Protein AF-A0A938GII6-F1 (afdb_monomer_lite)

pLDDT: mean 93.52, std 8.65, range [51.31, 98.62]

Secondary structure (DSSP, 8-state):
-HHHHHHHHT--HHHHHHHHHHHHHHHHHHHHHHHHHH-TT--HHHHHHHHHHHHHHHHT-

Foldseek 3Di:
DVVVVVVVVPDDPVRVVVVVVVVVVVVLVVQLVVQCVVPVPDDPVRSVVVSVVVVVVVVVD

Structure (mmCIF, N/CA/C/O backbone):
data_AF-A0A938GII6-F1
#
_entry.id   AF-A0A938GII6-F1
#
loop_
_atom_site.group_PDB
_atom_site.id
_atom_site.type_symbol
_atom_site.label_atom_id
_atom_site.label_alt_id
_atom_site.label_comp_id
_atom_site.label_asym_id
_atom_site.label_entity_id
_atom_site.label_seq_id
_atom_site.pdbx_PDB_ins_code
_atom_site.Cartn_x
_atom_site.Cartn_y
_atom_site.Cartn_z
_atom_site.occupancy
_atom_site.B_iso_or_equiv
_atom_site.auth_seq_id
_atom_site.auth_comp_id
_atom_site.auth_asym_id
_atom_site.auth_atom_id
_atom_site.pdbx_PDB_model_num
ATOM 1 N N . MET A 1 1 ? 21.486 -3.551 -7.058 1.00 63.31 1 MET A N 1
ATOM 2 C CA . MET A 1 1 ? 21.097 -2.293 -7.735 1.00 63.31 1 MET A CA 1
ATOM 3 C C . MET A 1 1 ? 21.197 -2.408 -9.258 1.00 63.31 1 MET A C 1
ATOM 5 O O . MET A 1 1 ? 20.150 -2.453 -9.885 1.00 63.31 1 MET A O 1
ATOM 9 N N . ALA A 1 2 ? 22.385 -2.565 -9.862 1.00 80.19 2 ALA A N 1
ATOM 10 C CA . ALA A 1 2 ? 22.555 -2.572 -11.331 1.00 80.19 2 ALA A CA 1
ATOM 11 C C . ALA A 1 2 ? 21.643 -3.562 -12.097 1.00 80.19 2 ALA A C 1
ATOM 13 O O . ALA A 1 2 ? 20.940 -3.158 -13.017 1.00 80.19 2 ALA A O 1
ATOM 14 N N . LYS A 1 3 ? 21.544 -4.819 -11.637 1.00 84.00 3 LYS A N 1
ATOM 15 C CA . LYS A 1 3 ? 20.694 -5.852 -12.269 1.00 84.00 3 LYS A CA 1
ATOM 16 C C . LYS A 1 3 ? 19.191 -5.530 -12.274 1.00 84.00 3 LYS A C 1
ATOM 18 O O . LYS A 1 3 ? 18.475 -5.973 -13.160 1.00 84.00 3 LYS A O 1
ATOM 23 N N . GLN A 1 4 ? 18.699 -4.782 -11.283 1.00 82.44 4 GLN A N 1
ATOM 24 C CA . GLN A 1 4 ? 17.292 -4.355 -11.227 1.00 82.44 4 GLN A CA 1
ATOM 25 C C . GLN A 1 4 ? 17.018 -3.247 -12.251 1.00 82.44 4 GLN A C 1
ATOM 27 O O . GLN A 1 4 ? 16.012 -3.286 -12.952 1.00 82.44 4 GLN A O 1
ATOM 32 N N . ILE A 1 5 ? 17.957 -2.306 -12.388 1.00 85.56 5 ILE A N 1
ATOM 33 C CA . ILE A 1 5 ? 17.867 -1.202 -13.351 1.00 85.56 5 ILE A CA 1
ATOM 34 C C . ILE A 1 5 ? 17.881 -1.735 -14.787 1.00 85.56 5 ILE A C 1
ATOM 36 O O . ILE A 1 5 ? 17.078 -1.297 -15.608 1.00 85.56 5 ILE A O 1
ATOM 40 N N . GLU A 1 6 ? 18.749 -2.701 -15.092 1.00 91.19 6 GLU A N 1
ATOM 41 C CA . GLU A 1 6 ? 18.778 -3.356 -16.408 1.00 91.19 6 GLU A CA 1
ATOM 42 C C . GLU A 1 6 ? 17.458 -4.061 -16.725 1.00 91.19 6 GLU A C 1
ATOM 44 O O . GLU A 1 6 ? 16.920 -3.887 -17.817 1.00 91.19 6 GLU A O 1
ATOM 49 N N . ARG A 1 7 ? 16.882 -4.768 -15.745 1.00 87.12 7 ARG A N 1
ATOM 50 C CA . ARG A 1 7 ? 15.581 -5.430 -15.892 1.00 87.12 7 ARG A CA 1
ATOM 51 C C . ARG A 1 7 ? 14.459 -4.444 -16.213 1.00 87.12 7 ARG A C 1
ATOM 53 O O . ARG A 1 7 ? 13.654 -4.720 -17.091 1.00 87.12 7 ARG A O 1
ATOM 60 N N . TYR A 1 8 ? 14.410 -3.288 -15.549 1.00 86.75 8 TYR A N 1
ATOM 61 C CA . TYR A 1 8 ? 13.395 -2.267 -15.845 1.00 86.75 8 TYR A CA 1
ATOM 62 C C . TYR A 1 8 ? 13.587 -1.607 -17.212 1.00 86.75 8 TYR A C 1
ATOM 64 O O . TYR A 1 8 ? 12.606 -1.258 -17.874 1.00 86.75 8 TYR A O 1
ATOM 72 N N . ARG A 1 9 ? 14.839 -1.454 -17.658 1.00 88.94 9 ARG A N 1
ATOM 73 C CA . ARG A 1 9 ? 15.155 -0.935 -18.996 1.00 88.94 9 ARG A CA 1
ATOM 74 C C . ARG A 1 9 ? 14.745 -1.900 -20.105 1.00 88.94 9 ARG A C 1
ATOM 76 O O . ARG A 1 9 ? 14.337 -1.435 -21.161 1.00 88.94 9 ARG A O 1
ATOM 83 N N . SER A 1 10 ? 14.811 -3.209 -19.862 1.00 94.50 10 SER A N 1
ATOM 84 C CA . SER A 1 10 ? 14.378 -4.223 -20.831 1.00 94.50 10 SER A CA 1
ATOM 85 C C . SER A 1 10 ? 12.862 -4.449 -20.865 1.00 94.50 10 SER A C 1
ATOM 87 O O . SER A 1 10 ? 12.394 -5.218 -21.698 1.00 94.50 10 SER A O 1
ATOM 89 N N . MET A 1 11 ? 12.093 -3.837 -19.957 1.00 95.75 11 MET A N 1
ATOM 90 C CA . MET A 1 11 ? 10.641 -4.019 -19.911 1.00 95.75 11 MET A CA 1
ATOM 91 C C . MET A 1 11 ? 9.917 -3.245 -21.013 1.00 95.75 11 MET A C 1
ATOM 93 O O . MET A 1 11 ? 10.300 -2.125 -21.369 1.00 95.75 11 MET A O 1
ATOM 97 N N . THR A 1 12 ? 8.803 -3.801 -21.483 1.00 96.62 12 THR A N 1
ATOM 98 C CA . THR A 1 12 ? 7.826 -3.058 -22.287 1.00 96.62 12 THR A CA 1
ATOM 99 C C . THR A 1 12 ? 7.053 -2.053 -21.422 1.00 96.62 12 THR A C 1
ATOM 101 O O . THR A 1 12 ? 7.176 -2.029 -20.192 1.00 96.62 12 THR A O 1
ATOM 104 N N . GLY A 1 13 ? 6.257 -1.186 -22.055 1.00 94.06 13 GLY A N 1
ATOM 105 C CA . GLY A 1 13 ? 5.392 -0.250 -21.328 1.00 94.06 13 GLY A CA 1
ATOM 106 C C . GLY A 1 13 ? 4.370 -0.975 -20.451 1.00 94.06 13 GLY A C 1
ATOM 107 O O . GLY A 1 13 ? 4.199 -0.625 -19.287 1.00 94.06 13 GLY A O 1
ATOM 108 N N . GLU A 1 14 ? 3.766 -2.033 -20.983 1.00 97.12 14 GLU A N 1
ATOM 109 C CA . GLU A 1 14 ? 2.775 -2.871 -20.308 1.00 97.12 14 GLU A CA 1
ATOM 110 C C . GLU A 1 14 ? 3.379 -3.583 -19.098 1.00 97.12 14 GLU A C 1
ATOM 112 O O . GLU A 1 14 ? 2.786 -3.585 -18.023 1.00 97.12 14 GLU A O 1
ATOM 117 N N . GLN A 1 15 ? 4.590 -4.130 -19.239 1.00 96.00 15 GLN A N 1
ATOM 118 C CA . GLN A 1 15 ? 5.292 -4.778 -18.129 1.00 96.00 15 GLN A CA 1
ATOM 119 C C . GLN A 1 15 ? 5.612 -3.786 -17.008 1.00 96.00 15 GLN A C 1
ATOM 121 O O . GLN A 1 15 ? 5.435 -4.104 -15.834 1.00 96.00 15 GLN A O 1
ATOM 126 N N . ARG A 1 16 ? 6.038 -2.563 -17.355 1.00 94.50 16 ARG A N 1
ATOM 127 C CA . ARG A 1 16 ? 6.249 -1.506 -16.356 1.00 94.50 16 ARG A CA 1
ATOM 128 C C . ARG A 1 16 ? 4.952 -1.111 -15.660 1.00 94.50 16 ARG A C 1
ATOM 130 O O . ARG A 1 16 ? 4.970 -0.906 -14.451 1.00 94.50 16 ARG A O 1
ATOM 137 N N . LEU A 1 17 ? 3.849 -1.011 -16.402 1.00 95.75 17 LEU A N 1
ATOM 138 C CA . LEU A 1 17 ? 2.543 -0.699 -15.827 1.00 95.75 17 LEU A CA 1
ATOM 139 C C . LEU A 1 17 ? 2.087 -1.794 -14.857 1.00 95.75 17 LEU A C 1
ATOM 141 O O . LEU A 1 17 ? 1.677 -1.471 -13.748 1.00 95.75 17 LEU A O 1
ATOM 145 N N . ALA A 1 18 ? 2.217 -3.068 -15.235 1.00 96.19 18 ALA A N 1
ATOM 146 C CA . ALA A 1 18 ? 1.881 -4.194 -14.367 1.00 96.19 18 ALA A CA 1
ATOM 147 C C . ALA A 1 18 ? 2.673 -4.145 -13.050 1.00 96.19 18 ALA A C 1
ATOM 149 O O . ALA A 1 18 ? 2.080 -4.134 -11.975 1.00 96.19 18 ALA A O 1
ATOM 150 N N . VAL A 1 19 ? 3.999 -3.984 -13.130 1.00 94.56 19 VAL A N 1
ATOM 151 C CA . VAL A 1 19 ? 4.856 -3.858 -11.939 1.00 94.56 19 VAL A CA 1
ATOM 152 C C . VAL A 1 19 ? 4.466 -2.648 -11.086 1.00 94.56 19 VAL A C 1
ATOM 154 O O . VAL A 1 19 ? 4.448 -2.736 -9.862 1.00 94.56 19 VAL A O 1
ATOM 157 N N . ALA A 1 20 ? 4.149 -1.507 -11.702 1.00 94.00 20 ALA A N 1
ATOM 158 C CA . ALA A 1 20 ? 3.737 -0.318 -10.962 1.00 94.00 20 ALA A CA 1
ATOM 159 C C . ALA A 1 20 ? 2.423 -0.539 -10.193 1.00 94.00 20 ALA A C 1
ATOM 161 O O . ALA A 1 20 ? 2.310 -0.097 -9.050 1.00 94.00 20 ALA A O 1
ATOM 162 N N . LEU A 1 21 ? 1.455 -1.235 -10.796 1.00 96.44 21 LEU A N 1
ATOM 163 C CA . LEU A 1 21 ? 0.186 -1.576 -10.152 1.00 96.44 21 LEU A CA 1
ATOM 164 C C . LEU A 1 21 ? 0.392 -2.551 -8.985 1.00 96.44 21 LEU A C 1
ATOM 166 O O . LEU A 1 21 ? -0.112 -2.292 -7.895 1.00 96.44 21 LEU A O 1
ATOM 170 N N . GLU A 1 22 ? 1.201 -3.597 -9.172 1.00 97.12 22 GLU A N 1
ATOM 171 C CA . GLU A 1 22 ? 1.550 -4.552 -8.108 1.00 97.12 22 GLU A CA 1
ATOM 172 C C . GLU A 1 22 ? 2.255 -3.860 -6.930 1.00 97.12 22 GLU A C 1
ATOM 174 O O . GLU A 1 22 ? 1.909 -4.062 -5.764 1.00 97.12 22 GLU A O 1
ATOM 179 N N . LEU A 1 23 ? 3.227 -2.989 -7.221 1.00 95.94 23 LEU A N 1
ATOM 180 C CA . LEU A 1 23 ? 3.930 -2.225 -6.190 1.00 95.94 23 LEU A CA 1
ATOM 181 C C . LEU A 1 23 ? 2.996 -1.261 -5.455 1.00 95.94 23 LEU A C 1
ATOM 183 O O . LEU A 1 23 ? 3.145 -1.070 -4.244 1.00 95.94 23 LEU A O 1
ATOM 187 N N . HIS A 1 24 ? 2.043 -0.649 -6.161 1.00 95.75 24 HIS A N 1
ATOM 188 C CA . HIS A 1 24 ? 1.048 0.226 -5.552 1.00 95.75 24 HIS A CA 1
ATOM 189 C C . HIS A 1 24 ? 0.127 -0.542 -4.597 1.00 95.75 24 HIS A C 1
ATOM 191 O O . HIS A 1 24 ? -0.091 -0.088 -3.471 1.00 95.75 24 HIS A O 1
A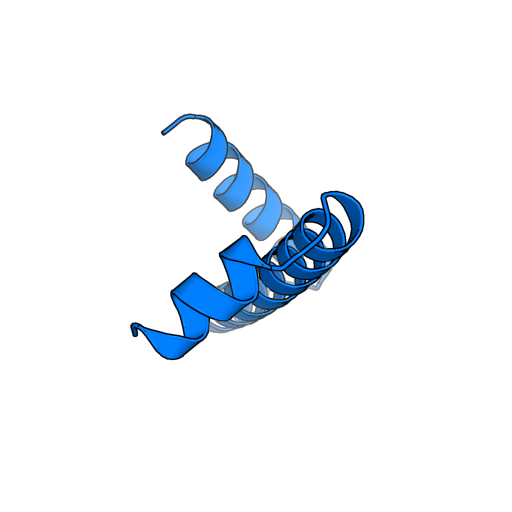TOM 197 N N . GLU A 1 25 ? -0.366 -1.710 -5.009 1.00 97.62 25 GLU A N 1
ATOM 198 C CA . GLU A 1 25 ? -1.211 -2.571 -4.179 1.00 97.62 25 GLU A CA 1
ATOM 199 C C . GLU A 1 25 ? -0.471 -3.039 -2.920 1.00 97.62 25 GLU A C 1
ATOM 201 O O . GLU A 1 25 ? -0.941 -2.796 -1.806 1.00 97.62 25 GLU A O 1
ATOM 206 N N . MET A 1 26 ? 0.748 -3.568 -3.078 1.00 98.12 26 MET A N 1
ATOM 207 C CA . MET A 1 26 ? 1.595 -3.971 -1.950 1.00 98.12 26 MET A CA 1
ATOM 208 C C . MET A 1 26 ? 1.847 -2.805 -0.982 1.00 98.12 26 MET A C 1
ATOM 210 O O . MET A 1 26 ? 1.795 -2.966 0.239 1.00 98.12 26 MET A O 1
ATOM 214 N N . SER A 1 27 ? 2.101 -1.605 -1.512 1.00 97.06 27 SER A N 1
ATOM 215 C CA . SER A 1 27 ? 2.299 -0.406 -0.691 1.00 97.06 27 SER A CA 1
ATOM 216 C C . SER A 1 27 ? 1.035 -0.028 0.086 1.00 97.06 27 SER A C 1
ATOM 218 O O . SER A 1 27 ? 1.123 0.367 1.252 1.00 97.06 27 SER A O 1
ATOM 220 N N . CYS A 1 28 ? -0.143 -0.172 -0.528 1.00 97.88 28 CYS A N 1
ATOM 221 C CA . CYS A 1 28 ? -1.421 0.046 0.143 1.00 97.88 28 CYS A CA 1
ATOM 222 C C . CYS A 1 28 ? -1.648 -0.971 1.265 1.00 97.88 28 CYS A C 1
ATOM 224 O O . CYS A 1 28 ? -2.069 -0.576 2.349 1.00 97.88 28 CYS A O 1
ATOM 226 N N . ASP A 1 29 ? -1.307 -2.244 1.066 1.00 98.44 29 ASP A N 1
ATOM 227 C CA . ASP A 1 29 ? -1.443 -3.276 2.101 1.00 98.44 29 ASP A CA 1
ATOM 228 C C . ASP A 1 29 ? -0.552 -3.020 3.313 1.00 98.44 29 ASP A C 1
ATOM 230 O O . ASP A 1 29 ? -1.012 -3.089 4.458 1.00 98.44 29 ASP A O 1
ATOM 234 N N . ILE A 1 30 ? 0.700 -2.626 3.076 1.00 98.38 30 ILE A N 1
ATOM 235 C CA . ILE A 1 30 ? 1.614 -2.207 4.143 1.00 98.38 30 ILE A CA 1
ATOM 236 C C . ILE A 1 30 ? 1.029 -1.006 4.900 1.00 98.38 30 ILE A C 1
ATOM 238 O O . ILE A 1 30 ? 1.051 -0.965 6.135 1.00 98.38 30 ILE A O 1
ATOM 242 N N . ALA A 1 31 ? 0.474 -0.027 4.181 1.00 98.06 31 ALA A N 1
ATOM 243 C CA . ALA A 1 31 ? -0.145 1.140 4.796 1.00 98.06 31 ALA A CA 1
ATOM 244 C C . ALA A 1 31 ? -1.394 0.776 5.616 1.00 98.06 31 ALA A C 1
ATOM 246 O O . ALA A 1 31 ? -1.536 1.288 6.729 1.00 98.06 31 ALA A O 1
ATOM 247 N N . ARG A 1 32 ? -2.258 -0.125 5.126 1.00 98.56 32 ARG A N 1
ATOM 248 C CA . ARG A 1 32 ? -3.422 -0.647 5.868 1.00 98.56 32 ARG A CA 1
ATOM 249 C C . ARG A 1 32 ? -2.998 -1.286 7.175 1.00 98.56 32 ARG A C 1
ATOM 251 O O . ARG A 1 32 ? -3.579 -0.986 8.213 1.00 98.56 32 ARG A O 1
ATOM 258 N N . GLU A 1 33 ? -1.975 -2.131 7.139 1.00 98.44 33 GLU A N 1
ATOM 259 C CA . GLU A 1 33 ? -1.465 -2.787 8.340 1.00 98.44 33 GLU A CA 1
ATOM 260 C C . GLU A 1 33 ? -0.925 -1.767 9.351 1.00 98.44 33 GLU A C 1
ATOM 262 O O . GLU A 1 33 ? -1.255 -1.818 10.537 1.00 98.44 33 GLU A O 1
ATOM 267 N N . GLY A 1 34 ? -0.179 -0.766 8.879 1.00 98.25 34 GLY A N 1
ATOM 268 C CA . GLY A 1 34 ? 0.248 0.354 9.717 1.00 98.25 34 GLY A CA 1
ATOM 269 C C . GLY A 1 34 ? -0.928 1.119 10.338 1.00 98.25 34 GLY A C 1
ATOM 270 O O . GLY A 1 34 ? -0.896 1.433 11.527 1.00 98.25 34 GLY A O 1
ATOM 271 N N . ILE A 1 35 ? -1.984 1.381 9.562 1.00 98.50 35 ILE A N 1
ATOM 272 C CA . ILE A 1 35 ? -3.196 2.067 10.030 1.00 98.50 35 ILE A CA 1
ATOM 273 C C . ILE A 1 35 ? -3.930 1.231 11.082 1.00 98.50 35 ILE A C 1
ATOM 275 O O . ILE A 1 35 ? -4.303 1.787 12.113 1.00 98.50 35 ILE A O 1
ATOM 279 N N . ARG A 1 36 ? -4.096 -0.083 10.875 1.00 98.56 36 ARG A N 1
ATOM 280 C CA . ARG A 1 36 ? -4.730 -0.987 11.853 1.00 98.56 36 ARG A CA 1
ATOM 281 C C . ARG A 1 36 ? -3.987 -0.985 13.182 1.00 98.56 36 ARG A C 1
ATOM 283 O O . ARG A 1 36 ? -4.610 -0.865 14.231 1.00 98.56 36 ARG A O 1
ATOM 290 N N . ARG A 1 37 ? -2.652 -1.043 13.146 1.00 98.31 37 ARG A N 1
ATOM 291 C CA . ARG A 1 37 ? -1.824 -0.970 14.361 1.00 98.31 37 ARG A CA 1
ATOM 292 C C . ARG A 1 37 ? -1.985 0.357 15.100 1.00 98.31 37 ARG A C 1
ATOM 294 O O . ARG A 1 37 ? -1.997 0.368 16.324 1.00 98.31 37 ARG A O 1
ATOM 301 N N . GLN A 1 38 ? -2.120 1.461 14.366 1.00 98.00 38 GLN A N 1
ATOM 302 C CA . GLN A 1 38 ? -2.338 2.794 14.942 1.00 98.00 38 GLN A CA 1
ATOM 303 C C . GLN A 1 38 ? -3.781 3.007 15.424 1.00 98.00 38 GLN A C 1
ATOM 305 O O . GLN A 1 38 ? -4.011 3.835 16.301 1.00 98.00 38 GLN A O 1
ATOM 310 N N . ASN A 1 39 ? -4.745 2.256 14.884 1.00 97.56 39 ASN A N 1
ATOM 311 C CA . ASN A 1 39 ? -6.172 2.389 15.172 1.00 97.56 39 ASN A CA 1
ATOM 312 C C . ASN A 1 39 ? -6.796 1.009 15.468 1.00 97.56 39 ASN A C 1
ATOM 314 O O . ASN A 1 39 ? -7.573 0.506 14.657 1.00 97.56 39 ASN A O 1
ATOM 318 N N . PRO A 1 40 ? -6.517 0.386 16.632 1.00 97.50 40 PRO A N 1
ATOM 319 C CA . PRO A 1 40 ? -6.908 -1.007 16.897 1.00 97.50 40 PRO A CA 1
ATOM 320 C C . PRO A 1 40 ? -8.419 -1.284 16.896 1.00 97.50 40 PRO A C 1
ATOM 322 O O . PRO A 1 40 ? -8.831 -2.436 16.840 1.00 97.50 40 PRO A O 1
ATOM 325 N N . LYS A 1 41 ? -9.247 -0.237 17.006 1.00 98.06 41 LYS A N 1
ATOM 326 C CA . LYS A 1 41 ? -10.716 -0.322 17.005 1.00 98.06 41 LYS A CA 1
ATOM 327 C C . LYS A 1 41 ? -11.345 0.059 15.662 1.00 98.06 41 LYS A C 1
ATOM 329 O O . LYS A 1 41 ? -12.566 0.039 15.556 1.00 98.06 41 LYS A O 1
ATOM 334 N N . ALA A 1 42 ? -10.540 0.467 14.680 1.00 97.94 42 ALA A N 1
ATOM 335 C CA . ALA A 1 42 ? -11.045 0.818 13.363 1.00 97.94 42 ALA A CA 1
ATOM 336 C C . ALA A 1 42 ? -11.564 -0.439 12.661 1.00 97.94 42 ALA A C 1
ATOM 338 O O . ALA A 1 42 ? -10.885 -1.468 12.618 1.00 97.94 42 ALA A O 1
ATOM 339 N N . ASP A 1 43 ? -12.762 -0.342 12.097 1.00 98.25 43 ASP A N 1
ATOM 340 C CA . ASP A 1 43 ? -13.265 -1.354 11.182 1.00 98.25 43 ASP A CA 1
ATOM 341 C C . ASP A 1 43 ? -12.598 -1.222 9.799 1.00 98.25 43 ASP A C 1
ATOM 343 O O . ASP A 1 43 ? -11.784 -0.330 9.538 1.00 98.25 43 ASP A O 1
ATOM 347 N N . ALA A 1 44 ? -12.931 -2.137 8.888 1.00 97.75 44 ALA A N 1
ATOM 348 C CA . ALA A 1 44 ? -12.354 -2.139 7.549 1.00 97.75 44 ALA A CA 1
ATOM 349 C C . ALA A 1 44 ? -12.659 -0.850 6.761 1.00 97.75 44 ALA A C 1
ATOM 351 O O . ALA A 1 44 ? -11.801 -0.372 6.021 1.00 97.75 44 ALA A O 1
ATOM 352 N N . ALA A 1 45 ? -13.851 -0.268 6.926 1.00 98.44 45 ALA A N 1
ATOM 353 C CA . ALA A 1 45 ? -14.243 0.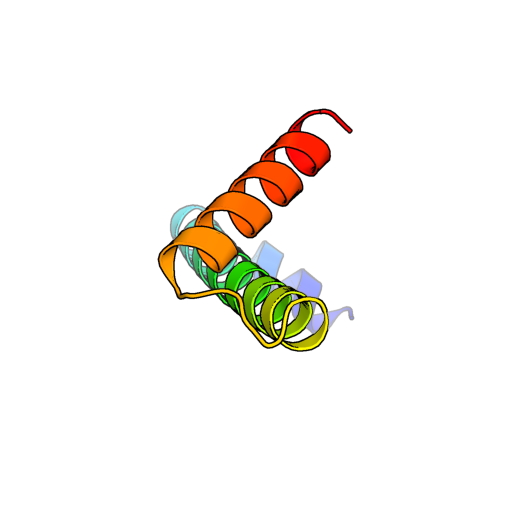938 6.205 1.00 98.44 45 ALA A CA 1
ATOM 354 C C . ALA A 1 45 ? -13.460 2.163 6.698 1.00 98.44 45 ALA A C 1
ATOM 356 O O . ALA A 1 45 ? -12.992 2.972 5.894 1.00 98.44 45 ALA A O 1
ATOM 357 N N . GLU A 1 46 ? -13.259 2.263 8.009 1.00 98.50 46 GLU A N 1
ATOM 358 C CA . GLU A 1 46 ? -12.478 3.316 8.645 1.00 98.50 46 GLU A CA 1
ATOM 359 C C . GLU A 1 46 ? -10.996 3.229 8.245 1.00 98.50 46 GLU A C 1
ATOM 361 O O . GLU A 1 46 ? -10.382 4.244 7.905 1.00 98.50 46 GLU A O 1
ATOM 366 N N . VAL A 1 47 ? -10.431 2.016 8.176 1.00 98.62 47 VA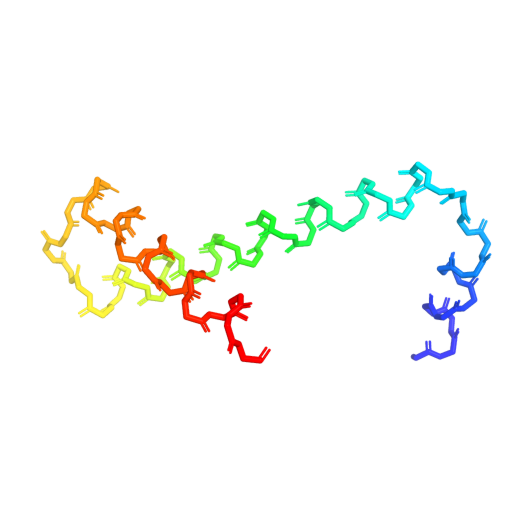L A N 1
ATOM 367 C CA . VAL A 1 47 ? -9.067 1.795 7.660 1.00 98.62 47 VAL A CA 1
ATOM 368 C C . VAL A 1 47 ? -8.938 2.278 6.212 1.00 98.62 47 VAL A C 1
ATOM 370 O O . VAL A 1 47 ? -7.990 3.001 5.897 1.00 98.62 47 VAL A O 1
ATOM 373 N N . GLU A 1 48 ? -9.8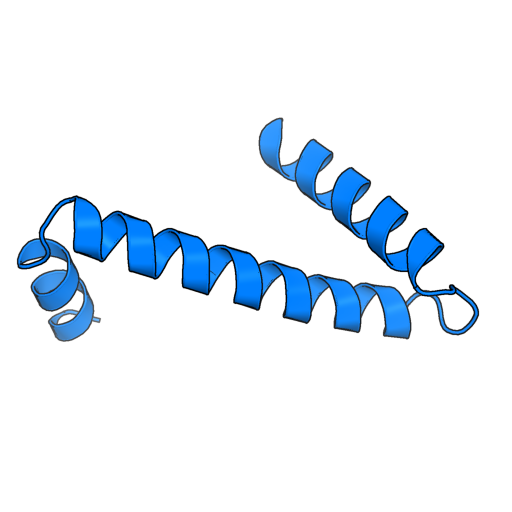92 1.950 5.335 1.00 98.50 48 GLU A N 1
ATOM 374 C CA . GLU A 1 48 ? -9.871 2.420 3.941 1.00 98.50 48 GLU A CA 1
ATOM 375 C C . GLU A 1 48 ? -10.024 3.940 3.831 1.00 98.50 48 GLU A C 1
ATOM 377 O O . GLU A 1 48 ? -9.376 4.572 2.994 1.00 98.50 48 GLU A O 1
ATOM 382 N N . ARG A 1 49 ? -10.855 4.558 4.675 1.00 98.50 49 ARG A N 1
ATOM 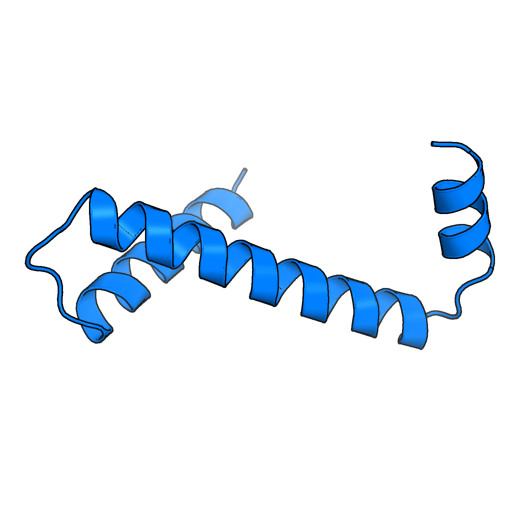383 C CA . ARG A 1 49 ? -11.020 6.018 4.716 1.00 98.50 49 ARG A CA 1
ATOM 384 C C . ARG A 1 49 ? -9.706 6.711 5.083 1.00 98.50 49 ARG A C 1
ATOM 386 O O . ARG A 1 49 ? -9.312 7.679 4.429 1.00 98.50 49 ARG A O 1
ATOM 393 N N . LEU A 1 50 ? -9.006 6.194 6.092 1.00 98.38 50 LEU A N 1
ATOM 394 C CA . LEU A 1 50 ? -7.699 6.695 6.518 1.00 98.38 50 LEU A CA 1
ATOM 395 C C . LEU A 1 50 ? -6.623 6.471 5.447 1.00 98.38 50 LEU A C 1
ATOM 397 O O . LEU A 1 50 ? -5.814 7.368 5.197 1.00 98.38 50 LEU A O 1
ATOM 401 N N . LEU A 1 51 ? -6.640 5.319 4.769 1.00 98.19 51 LEU A N 1
ATOM 402 C CA . LEU A 1 51 ? -5.735 5.039 3.655 1.00 98.19 51 LEU A CA 1
ATOM 403 C C . LEU A 1 51 ? -5.928 6.050 2.519 1.00 98.19 51 LEU A C 1
ATOM 405 O O . LEU A 1 51 ? -4.951 6.652 2.074 1.00 98.19 51 LEU A O 1
ATOM 409 N N . ARG A 1 52 ? -7.175 6.291 2.088 1.00 97.62 52 ARG A N 1
ATOM 410 C CA . ARG A 1 52 ? -7.487 7.282 1.043 1.00 97.62 52 ARG A CA 1
ATOM 411 C C . ARG A 1 52 ? -6.978 8.665 1.417 1.00 97.62 52 ARG A C 1
ATOM 413 O O . ARG A 1 52 ? -6.286 9.286 0.617 1.00 97.62 52 ARG A O 1
ATOM 420 N N . ARG A 1 53 ? -7.228 9.106 2.655 1.00 96.88 53 ARG A N 1
ATOM 421 C CA . ARG A 1 53 ? -6.730 10.397 3.143 1.00 96.88 53 ARG A CA 1
ATOM 422 C C . ARG A 1 53 ? -5.205 10.489 3.066 1.00 96.88 53 ARG A C 1
ATOM 424 O O . ARG A 1 53 ? -4.666 11.528 2.695 1.00 96.88 53 ARG A O 1
ATOM 431 N N . ARG A 1 54 ? -4.498 9.409 3.399 1.00 95.50 54 ARG A N 1
ATOM 432 C CA . ARG A 1 54 ? -3.033 9.357 3.313 1.00 95.50 54 ARG A CA 1
ATOM 433 C C . ARG A 1 54 ? -2.536 9.425 1.867 1.00 95.50 54 ARG A C 1
ATOM 435 O O . ARG A 1 54 ? -1.563 10.126 1.602 1.00 95.50 54 ARG A O 1
ATOM 442 N N . LEU A 1 55 ? -3.208 8.740 0.941 1.00 95.12 55 LEU A N 1
ATOM 443 C CA . LEU A 1 55 ? -2.888 8.786 -0.488 1.00 95.12 55 LEU A CA 1
ATOM 444 C C . LEU A 1 55 ? -3.157 10.169 -1.094 1.00 95.12 55 LEU A C 1
ATOM 446 O O . LEU A 1 55 ? -2.352 10.646 -1.885 1.00 95.12 55 LEU A O 1
ATOM 450 N N . GLU A 1 56 ? -4.242 10.842 -0.705 1.00 95.38 56 GLU A N 1
ATOM 451 C CA . GLU A 1 56 ? -4.532 12.221 -1.126 1.00 95.38 56 GLU A CA 1
ATOM 452 C C . GLU A 1 56 ? -3.409 13.185 -0.733 1.00 95.38 56 GLU A C 1
ATOM 454 O O . GLU A 1 56 ? -2.962 13.973 -1.562 1.00 95.38 56 GLU A O 1
ATOM 459 N N . LEU A 1 57 ? -2.908 13.079 0.502 1.00 93.06 57 LEU A N 1
ATOM 460 C CA . LEU A 1 57 ? -1.786 13.895 0.972 1.00 93.06 57 LEU A CA 1
ATOM 461 C C . LEU A 1 57 ? -0.503 13.622 0.1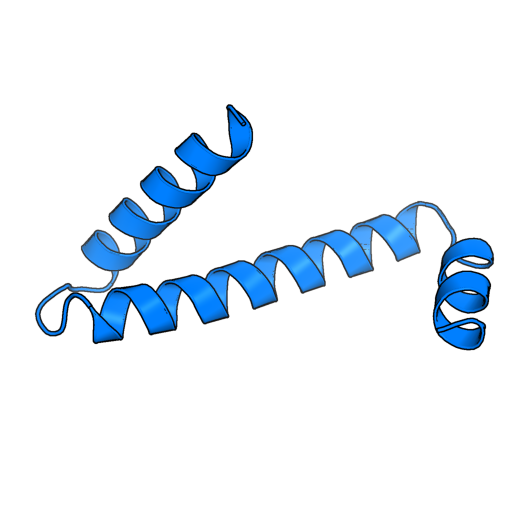75 1.00 93.06 57 LEU A C 1
ATOM 463 O O . LEU A 1 57 ? 0.230 14.555 -0.128 1.00 93.06 57 LEU A O 1
ATOM 467 N N . ALA A 1 58 ? -0.253 12.365 -0.202 1.00 89.62 58 ALA A N 1
ATOM 468 C CA . ALA A 1 58 ? 0.910 11.995 -1.007 1.00 89.62 58 ALA A CA 1
ATOM 469 C C . ALA A 1 58 ? 0.815 12.459 -2.473 1.00 89.62 58 ALA A C 1
ATOM 471 O O . ALA A 1 58 ? 1.843 12.627 -3.116 1.00 89.62 58 ALA A O 1
ATOM 472 N N . ARG A 1 59 ? -0.396 12.669 -3.015 1.00 85.06 59 ARG A N 1
ATOM 473 C CA . ARG A 1 59 ? -0.601 13.173 -4.389 1.00 85.06 59 ARG A CA 1
ATOM 474 C C . ARG A 1 59 ? -0.356 14.677 -4.529 1.00 85.06 59 ARG A C 1
ATOM 476 O O . ARG A 1 59 ? -0.178 15.138 -5.650 1.00 85.06 59 ARG A O 1
ATOM 483 N N . GLY A 1 60 ? -0.416 15.428 -3.429 1.00 70.88 60 GLY A N 1
ATOM 484 C CA . GLY A 1 60 ? -0.202 16.879 -3.406 1.00 70.88 60 GLY A CA 1
ATOM 485 C C . GLY A 1 60 ? 1.209 17.316 -2.996 1.00 70.88 60 GLY A C 1
ATOM 486 O O . GLY A 1 60 ? 1.412 18.514 -2.815 1.00 70.88 60 GLY A O 1
ATOM 487 N N . ALA A 1 61 ? 2.132 16.369 -2.802 1.00 51.31 61 ALA A N 1
ATOM 488 C CA . ALA A 1 61 ? 3.511 16.593 -2.364 1.00 51.31 61 ALA A CA 1
ATOM 489 C C . ALA A 1 61 ? 4.515 16.469 -3.518 1.00 51.31 61 ALA A C 1
ATOM 491 O O . ALA A 1 61 ? 4.242 15.685 -4.456 1.00 51.31 61 ALA A O 1
#

Sequence (61 aa):
MAKQIERYRSMTGEQRLAVALELHEMSCDIAREGIRRQNPKADAAEVERLLRRRLELARGA

Radius of gyration: 15.49 Å; chains: 1; bounding box: 37×23×39 Å